Protein AF-A0A1L5KFB2-F1 (afdb_monomer_lite)

pLDDT: mean 92.88, std 6.08, range [49.66, 98.19]

Sequence (169 aa):
VREMKEYANIPIIAKPNDGMPEVVDGETVYRMTPEEFAEEAKLLLEAGAGIVGGCCGTTPQHIRAFKEASRAYTVPKVSKTYKRVLASERQTLEIALDAGFKVVGERINPTGKKKLQAALREGQMDMVMDMALAQEEKGASILDVNMGMNGIDEKEMMLKSIEIVTQDG

Structure (mmCIF, N/CA/C/O backbone):
data_AF-A0A1L5KFB2-F1
#
_entry.id   AF-A0A1L5KFB2-F1
#
loop_
_atom_site.group_PDB
_atom_site.id
_atom_site.type_symbol
_atom_site.label_atom_id
_atom_site.label_alt_id
_atom_site.label_comp_id
_atom_site.label_asym_id
_atom_site.label_entity_id
_atom_site.label_seq_id
_atom_site.pdbx_PDB_ins_code
_atom_site.Cartn_x
_atom_site.Cartn_y
_atom_site.Cartn_z
_atom_site.occupancy
_atom_site.B_iso_or_equiv
_atom_site.auth_seq_id
_atom_site.auth_comp_id
_atom_site.auth_asym_id
_atom_site.auth_atom_id
_atom_site.pdbx_PDB_model_num
ATOM 1 N N . VAL A 1 1 ? 1.728 -0.499 -12.720 1.00 95.94 1 VAL A N 1
ATOM 2 C CA . VAL A 1 1 ? 2.064 0.909 -13.069 1.00 95.94 1 VAL A CA 1
ATOM 3 C C . VAL A 1 1 ? 0.824 1.756 -13.327 1.00 95.94 1 VAL A C 1
ATOM 5 O O . VAL A 1 1 ? 0.685 2.740 -12.619 1.00 95.94 1 VAL A O 1
ATOM 8 N N . ARG A 1 2 ? -0.071 1.399 -14.268 1.00 96.12 2 ARG A N 1
ATOM 9 C CA . ARG A 1 2 ? -1.273 2.209 -14.579 1.00 96.12 2 ARG A CA 1
ATOM 10 C C . ARG A 1 2 ? -2.101 2.552 -13.337 1.00 96.12 2 ARG A C 1
ATOM 12 O O . ARG A 1 2 ? -2.319 3.719 -13.069 1.00 96.12 2 ARG A O 1
ATOM 19 N N . GLU A 1 3 ? -2.443 1.550 -12.533 1.00 94.56 3 GLU A N 1
ATOM 20 C CA . GLU A 1 3 ? -3.188 1.753 -11.284 1.00 94.56 3 GLU A CA 1
ATOM 21 C C . GLU A 1 3 ? -2.414 2.618 -10.277 1.00 94.56 3 GLU A C 1
ATOM 23 O O . GLU A 1 3 ? -2.910 3.645 -9.830 1.00 94.56 3 GLU A O 1
ATOM 28 N N . MET A 1 4 ? -1.142 2.294 -10.005 1.00 95.44 4 MET A N 1
ATOM 29 C CA . MET A 1 4 ? -0.273 3.120 -9.150 1.00 95.44 4 MET A CA 1
ATOM 30 C C . MET A 1 4 ? -0.226 4.585 -9.609 1.00 95.44 4 MET A C 1
ATOM 32 O O . MET A 1 4 ? -0.140 5.487 -8.779 1.00 95.44 4 MET A O 1
ATOM 36 N N . LYS A 1 5 ? -0.291 4.844 -10.923 1.00 95.25 5 LYS A N 1
ATOM 37 C CA . LYS A 1 5 ? -0.232 6.194 -11.492 1.00 95.25 5 LYS A CA 1
ATOM 38 C C . LYS A 1 5 ? -1.430 7.055 -11.106 1.00 95.25 5 LYS A C 1
ATOM 40 O O . LYS A 1 5 ? -1.271 8.271 -11.011 1.00 95.25 5 LYS A O 1
ATOM 45 N N . GLU A 1 6 ? -2.581 6.446 -10.846 1.00 92.94 6 GLU A N 1
ATOM 46 C CA . GLU A 1 6 ? -3.790 7.148 -10.409 1.00 92.94 6 GLU A CA 1
ATOM 47 C C . GLU A 1 6 ? -3.666 7.715 -8.989 1.00 92.94 6 GLU A C 1
ATOM 49 O O . GLU A 1 6 ? -4.309 8.716 -8.672 1.00 92.94 6 GLU A O 1
ATOM 54 N N . TYR A 1 7 ? -2.819 7.106 -8.152 1.00 94.19 7 TYR A N 1
ATOM 55 C CA . TYR A 1 7 ? -2.631 7.481 -6.747 1.00 94.19 7 TYR A CA 1
ATOM 56 C C . TYR A 1 7 ? -1.290 8.178 -6.480 1.00 94.19 7 TYR A C 1
ATOM 58 O O . TYR A 1 7 ? -1.163 8.931 -5.518 1.00 94.19 7 TYR A O 1
ATOM 66 N N . ALA A 1 8 ? -0.269 7.940 -7.307 1.00 95.44 8 ALA A N 1
ATOM 67 C CA . ALA A 1 8 ? 1.081 8.415 -7.039 1.00 95.44 8 ALA A CA 1
ATOM 68 C C . ALA A 1 8 ? 1.239 9.932 -7.250 1.00 95.44 8 ALA A C 1
ATOM 70 O O . ALA A 1 8 ? 1.186 10.452 -8.370 1.00 95.44 8 ALA A O 1
ATOM 71 N N . ASN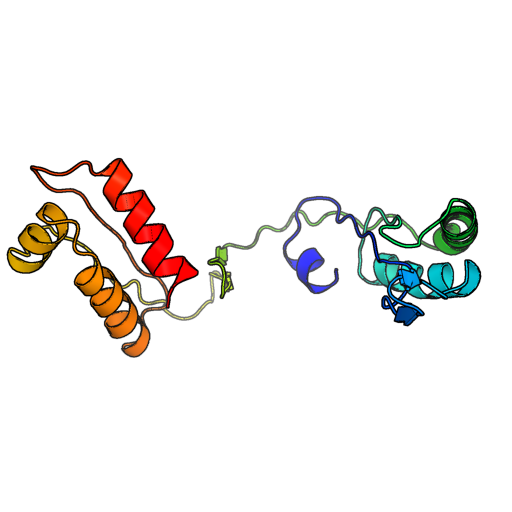 A 1 9 ? 1.580 10.628 -6.163 1.00 96.38 9 ASN A N 1
ATOM 72 C CA . ASN A 1 9 ? 2.054 12.017 -6.170 1.00 96.38 9 ASN A CA 1
ATOM 73 C C . ASN A 1 9 ? 3.589 12.128 -6.216 1.00 96.38 9 ASN A C 1
ATOM 75 O O . ASN A 1 9 ? 4.152 13.187 -5.943 1.00 96.38 9 ASN A O 1
ATOM 79 N N . ILE A 1 10 ? 4.264 11.037 -6.586 1.00 96.44 10 ILE A N 1
ATOM 80 C CA . ILE A 1 10 ? 5.713 10.936 -6.802 1.00 96.44 10 ILE A CA 1
ATOM 81 C C . ILE A 1 10 ? 6.001 10.188 -8.118 1.00 96.44 10 ILE A C 1
ATOM 83 O O . ILE A 1 10 ? 5.096 9.549 -8.668 1.00 96.44 10 ILE A O 1
ATOM 87 N N . PRO A 1 11 ? 7.228 10.259 -8.671 1.00 97.06 11 PRO A N 1
ATOM 88 C CA . PRO A 1 11 ? 7.605 9.437 -9.818 1.00 97.06 11 PRO A CA 1
ATOM 89 C C . PRO A 1 11 ? 7.471 7.940 -9.514 1.00 97.06 11 PRO A C 1
ATOM 91 O O . PRO A 1 11 ? 7.855 7.484 -8.440 1.00 97.06 11 PRO A O 1
ATOM 94 N N . ILE A 1 12 ? 6.968 7.172 -10.482 1.00 98.19 12 ILE A N 1
ATOM 95 C CA . ILE A 1 12 ? 6.913 5.708 -10.391 1.00 98.19 12 ILE A CA 1
ATOM 96 C C . ILE A 1 12 ? 8.184 5.126 -10.996 1.00 98.19 12 ILE A C 1
ATOM 98 O O . ILE A 1 12 ? 8.553 5.472 -12.122 1.00 98.19 12 ILE A O 1
ATOM 102 N N . ILE A 1 13 ? 8.810 4.220 -10.251 1.00 97.88 13 ILE A N 1
ATOM 103 C CA . ILE A 1 13 ? 9.954 3.429 -10.695 1.00 97.88 13 ILE A CA 1
ATOM 104 C C . ILE A 1 13 ? 9.474 2.002 -10.945 1.00 97.88 13 ILE A C 1
ATOM 106 O O . ILE A 1 13 ? 8.818 1.419 -10.084 1.00 97.88 13 ILE A O 1
ATOM 110 N N . ALA A 1 14 ? 9.804 1.436 -12.103 1.00 97.31 14 ALA A N 1
ATOM 111 C CA . ALA A 1 14 ? 9.511 0.044 -12.425 1.00 97.31 14 ALA A CA 1
ATOM 112 C C . ALA A 1 14 ? 10.794 -0.706 -12.806 1.00 97.31 14 ALA A C 1
ATOM 114 O O . ALA A 1 14 ? 11.633 -0.196 -13.548 1.00 97.31 14 ALA A O 1
ATOM 115 N N . LYS A 1 15 ? 10.956 -1.921 -12.278 1.00 96.00 15 LYS A N 1
ATOM 116 C CA . LYS A 1 15 ? 12.106 -2.791 -12.550 1.00 96.00 15 LYS A CA 1
ATOM 117 C C . LYS A 1 15 ? 11.615 -4.217 -12.827 1.00 96.00 15 LYS A C 1
ATOM 119 O O . LYS A 1 15 ? 11.596 -5.018 -11.894 1.00 96.00 15 LYS A O 1
ATOM 124 N N . PRO A 1 16 ? 11.156 -4.526 -14.051 1.00 93.31 16 PRO A N 1
ATOM 125 C CA . PRO A 1 16 ? 10.784 -5.890 -14.407 1.00 93.31 16 PRO A CA 1
ATOM 126 C C . PRO A 1 16 ? 11.995 -6.832 -14.324 1.00 93.31 16 PRO A C 1
ATOM 128 O O . PRO A 1 16 ? 13.149 -6.406 -14.450 1.00 93.31 16 PRO A O 1
ATOM 131 N N . ASN A 1 17 ? 11.713 -8.113 -14.091 1.00 90.12 17 ASN A N 1
ATOM 132 C CA . ASN A 1 17 ? 12.675 -9.184 -14.337 1.00 90.12 17 ASN A CA 1
ATOM 133 C C . ASN A 1 17 ? 12.821 -9.409 -15.849 1.00 90.12 17 ASN A C 1
ATOM 135 O O . ASN A 1 17 ? 11.974 -8.974 -16.629 1.00 90.12 17 ASN A O 1
ATOM 139 N N . ASP A 1 18 ? 13.876 -10.112 -16.237 1.00 84.00 18 ASP A N 1
ATOM 140 C CA . ASP A 1 18 ? 14.159 -10.520 -17.615 1.00 84.00 18 ASP A CA 1
ATOM 141 C C . ASP A 1 18 ? 13.314 -11.738 -18.039 1.00 84.00 18 ASP A C 1
ATOM 143 O O . ASP A 1 18 ? 13.811 -12.837 -18.293 1.00 84.00 18 ASP A O 1
ATOM 147 N N . GLY A 1 19 ? 11.992 -11.563 -18.002 1.00 83.06 19 GLY A N 1
ATOM 148 C CA . GLY A 1 19 ? 11.011 -12.628 -18.197 1.00 83.06 19 GLY A CA 1
ATOM 149 C C . GLY A 1 19 ? 10.717 -13.453 -16.939 1.00 83.06 19 GLY A C 1
ATOM 150 O O . GLY A 1 19 ? 11.147 -13.143 -15.820 1.00 83.06 19 GLY A O 1
ATOM 151 N N . MET A 1 20 ? 9.920 -14.508 -17.124 1.00 82.62 20 MET A N 1
ATOM 152 C CA . MET A 1 20 ? 9.600 -15.453 -16.054 1.00 82.62 20 MET A CA 1
ATOM 153 C C . MET A 1 20 ? 10.798 -16.375 -15.791 1.00 82.62 20 MET A C 1
ATOM 155 O O . MET A 1 20 ? 11.389 -16.875 -16.747 1.00 82.62 20 MET A O 1
ATOM 159 N N . PRO A 1 21 ? 11.160 -16.622 -14.520 1.00 84.00 21 PRO A N 1
ATOM 160 C CA . PRO A 1 21 ? 12.240 -17.542 -14.193 1.00 84.00 21 PRO A CA 1
ATOM 161 C C . PRO A 1 21 ? 11.882 -18.972 -14.611 1.00 84.00 21 PRO A C 1
ATOM 163 O O . PRO A 1 21 ? 10.826 -19.486 -14.240 1.00 84.00 21 PRO A O 1
ATOM 166 N N . GLU A 1 22 ? 12.786 -19.631 -15.329 1.00 87.44 22 GLU A N 1
ATOM 167 C CA . GLU A 1 22 ? 12.718 -21.064 -15.619 1.00 87.44 22 GLU A CA 1
ATOM 168 C C . GLU A 1 22 ? 13.704 -21.815 -14.722 1.00 87.44 22 GLU A C 1
ATOM 170 O O . GLU A 1 22 ? 14.820 -21.351 -14.510 1.00 87.44 22 GLU A O 1
ATOM 175 N N . VAL A 1 23 ? 13.325 -22.987 -14.205 1.00 87.62 23 VAL A N 1
ATOM 176 C CA . VAL A 1 23 ? 14.269 -23.858 -13.488 1.00 87.62 23 VAL A CA 1
ATOM 177 C C . VAL A 1 23 ? 14.827 -24.885 -14.464 1.00 87.62 23 VAL A C 1
ATOM 179 O O . VAL A 1 23 ? 14.085 -25.721 -14.976 1.00 87.62 23 VAL A O 1
ATOM 182 N N . VAL A 1 24 ? 16.133 -24.834 -14.703 1.00 87.38 24 VAL A N 1
ATOM 183 C CA . VAL A 1 24 ? 16.864 -25.772 -15.563 1.00 87.38 24 VAL A CA 1
ATOM 184 C C . VAL A 1 24 ? 17.984 -26.369 -14.725 1.00 87.38 24 VAL A C 1
ATOM 186 O O . VAL A 1 24 ? 18.793 -25.634 -14.173 1.00 87.38 24 VAL A O 1
ATOM 189 N N . ASP A 1 25 ? 17.985 -27.693 -14.561 1.00 87.44 25 ASP A N 1
ATOM 190 C CA . ASP A 1 25 ? 18.986 -28.424 -13.767 1.00 87.44 25 ASP A CA 1
ATOM 191 C C . ASP A 1 25 ? 19.164 -27.911 -12.320 1.00 87.44 25 ASP A C 1
ATOM 193 O O . ASP A 1 25 ? 20.236 -27.998 -11.729 1.00 87.44 25 ASP A O 1
ATOM 197 N N . GLY A 1 26 ? 18.085 -27.393 -11.723 1.00 87.12 26 GLY A N 1
ATOM 198 C CA . GLY A 1 26 ? 18.085 -26.842 -10.363 1.00 87.12 26 GLY A CA 1
ATOM 199 C C . GLY A 1 26 ? 18.526 -25.378 -10.264 1.00 87.12 26 GLY A C 1
ATOM 200 O O . GLY A 1 26 ? 18.473 -24.810 -9.175 1.00 87.12 26 GLY A O 1
ATOM 201 N N . GLU A 1 27 ? 18.895 -24.744 -11.379 1.00 83.81 27 GLU A N 1
ATOM 202 C CA . GLU A 1 27 ? 19.260 -23.329 -11.447 1.00 83.81 27 GLU A CA 1
ATOM 203 C C . GLU A 1 27 ? 18.136 -22.483 -12.054 1.00 83.81 27 GLU A C 1
ATOM 205 O O . GLU A 1 27 ? 17.406 -22.924 -12.940 1.00 83.81 27 GLU A O 1
ATOM 210 N N . THR A 1 28 ? 17.993 -21.243 -11.576 1.00 83.69 28 THR A N 1
ATOM 211 C CA . THR A 1 28 ? 17.049 -20.276 -12.153 1.00 83.69 28 THR A CA 1
ATOM 212 C C . THR A 1 28 ? 17.680 -19.584 -13.358 1.00 83.69 28 THR A C 1
ATOM 214 O O . THR A 1 28 ? 18.661 -18.855 -13.214 1.00 83.69 28 THR A O 1
ATOM 217 N N . VAL A 1 29 ? 17.091 -19.779 -14.535 1.00 83.25 29 VAL A N 1
ATOM 218 C CA . VAL A 1 29 ? 17.538 -19.238 -15.819 1.00 83.25 29 VAL A CA 1
ATOM 219 C C . VAL A 1 29 ? 16.515 -18.231 -16.344 1.00 83.25 29 VAL A C 1
ATOM 221 O O . VAL A 1 29 ? 15.309 -18.471 -16.312 1.00 83.25 29 VAL A O 1
ATOM 224 N N . TYR A 1 30 ? 17.019 -17.112 -16.861 1.00 81.50 30 TYR A N 1
ATOM 225 C CA . TYR A 1 30 ? 16.260 -16.101 -17.597 1.00 81.50 30 TYR A CA 1
ATOM 226 C C . TYR A 1 30 ? 16.705 -16.143 -19.061 1.00 81.50 30 TYR A C 1
ATOM 228 O O . TYR A 1 30 ? 17.900 -16.266 -19.334 1.00 81.50 30 TYR A O 1
ATOM 236 N N . ARG A 1 31 ? 15.751 -16.127 -19.995 1.00 85.06 31 ARG A N 1
ATOM 237 C CA . ARG A 1 31 ? 16.010 -16.370 -21.430 1.00 85.06 31 ARG A CA 1
ATOM 238 C C . ARG A 1 31 ? 15.585 -15.231 -22.346 1.00 85.06 31 ARG A C 1
ATOM 240 O O . ARG A 1 31 ? 15.790 -15.337 -23.552 1.00 85.06 31 ARG A O 1
ATOM 247 N N . MET A 1 32 ? 14.977 -14.190 -21.790 1.00 90.69 32 MET A N 1
ATOM 248 C CA . MET A 1 32 ? 14.557 -13.035 -22.565 1.00 90.69 32 MET A CA 1
ATOM 249 C C . MET A 1 32 ? 15.796 -12.328 -23.128 1.00 90.69 32 MET A C 1
ATOM 251 O O . MET A 1 32 ? 16.853 -12.266 -22.504 1.00 90.69 32 MET A O 1
ATOM 255 N N . THR A 1 33 ? 15.701 -11.896 -24.379 1.00 93.94 33 THR A N 1
ATOM 256 C CA . THR A 1 33 ? 16.787 -11.184 -25.057 1.00 93.94 33 THR A CA 1
ATOM 257 C C . THR A 1 33 ? 16.750 -9.685 -24.730 1.00 93.94 33 THR A C 1
ATOM 259 O O . THR A 1 33 ? 15.692 -9.148 -24.386 1.00 93.94 33 THR A O 1
ATOM 262 N N . PRO A 1 34 ? 17.869 -8.948 -24.896 1.00 96.12 34 PRO A N 1
ATOM 263 C CA . PRO A 1 34 ? 17.889 -7.489 -24.765 1.00 96.12 34 PRO A CA 1
ATOM 264 C C . PRO A 1 34 ? 16.812 -6.762 -25.572 1.00 96.12 34 PRO A C 1
ATOM 266 O O . PRO A 1 34 ? 16.242 -5.782 -25.089 1.00 96.12 34 PRO A O 1
ATOM 269 N N . GLU A 1 35 ? 16.534 -7.233 -26.784 1.00 95.81 35 GLU A N 1
ATOM 270 C CA . GLU A 1 35 ? 15.543 -6.666 -27.691 1.00 95.81 35 GLU A CA 1
ATOM 271 C C . GLU A 1 35 ? 14.113 -6.916 -27.195 1.00 95.81 35 GLU A C 1
ATOM 273 O O . GLU A 1 35 ? 13.319 -5.977 -27.135 1.00 95.81 35 GLU A O 1
ATOM 278 N N . GLU A 1 36 ? 13.798 -8.146 -26.775 1.00 95.12 36 GLU A N 1
ATOM 279 C CA . GLU A 1 36 ? 12.493 -8.494 -26.194 1.00 95.12 36 GLU A CA 1
ATOM 280 C C . GLU A 1 36 ? 12.235 -7.712 -24.901 1.00 95.12 36 GLU A C 1
ATOM 282 O O . GLU A 1 36 ? 11.180 -7.094 -24.748 1.00 95.12 36 GLU A O 1
ATOM 287 N N . PHE A 1 37 ? 13.231 -7.638 -24.012 1.00 96.31 37 PHE A N 1
ATOM 288 C CA . PHE A 1 37 ? 13.135 -6.849 -22.787 1.00 96.31 37 PHE A CA 1
ATOM 289 C C . PHE A 1 37 ? 12.847 -5.376 -23.078 1.00 96.31 37 PHE A C 1
ATOM 291 O O . PHE A 1 37 ? 12.014 -4.763 -22.413 1.00 96.31 37 PHE A O 1
ATOM 298 N N . ALA A 1 38 ? 13.526 -4.779 -24.062 1.00 95.75 38 ALA A N 1
ATOM 299 C CA . ALA A 1 38 ? 13.312 -3.381 -24.427 1.00 95.75 38 ALA A CA 1
ATOM 300 C C . ALA A 1 38 ? 11.885 -3.130 -24.946 1.00 95.75 38 ALA A C 1
ATOM 302 O O . ALA A 1 38 ? 11.266 -2.122 -24.583 1.00 95.75 38 ALA A O 1
ATOM 303 N N . GLU A 1 39 ? 11.364 -4.053 -25.757 1.00 95.00 39 GLU A N 1
ATOM 304 C CA . GLU A 1 39 ? 10.011 -4.001 -26.312 1.00 95.00 39 GLU A CA 1
ATOM 305 C C . GLU A 1 39 ? 8.923 -4.167 -25.246 1.00 95.00 39 GLU A C 1
ATOM 307 O O . GLU A 1 39 ? 7.882 -3.520 -25.338 1.00 95.00 39 GLU A O 1
ATOM 312 N N . GLU A 1 40 ? 9.154 -4.961 -24.202 1.00 94.62 40 GLU A N 1
ATOM 313 C CA . GLU A 1 40 ? 8.215 -5.067 -23.082 1.00 94.62 40 GLU A CA 1
ATOM 314 C C . GLU A 1 40 ? 8.355 -3.902 -22.094 1.00 94.62 40 GLU A C 1
ATOM 316 O O . GLU A 1 40 ? 7.364 -3.326 -21.635 1.00 94.62 40 GLU A O 1
ATOM 321 N N . ALA A 1 41 ? 9.585 -3.485 -21.787 1.00 95.06 41 ALA A N 1
ATOM 322 C CA . ALA A 1 41 ? 9.859 -2.429 -20.819 1.00 95.06 41 ALA A CA 1
ATOM 323 C C . ALA A 1 41 ? 9.281 -1.067 -21.243 1.00 95.06 41 ALA A C 1
ATOM 325 O O . ALA A 1 41 ? 8.914 -0.263 -20.379 1.00 95.06 41 ALA A O 1
ATOM 326 N N . LYS A 1 42 ? 9.121 -0.793 -22.548 1.00 95.25 42 LYS A N 1
ATOM 327 C CA . LYS A 1 42 ? 8.452 0.437 -23.018 1.00 95.25 42 LYS A CA 1
ATOM 328 C C . LYS A 1 42 ? 6.974 0.502 -22.620 1.00 95.25 42 LYS A C 1
ATOM 330 O O . LYS A 1 42 ? 6.468 1.595 -22.372 1.00 95.25 42 LYS A O 1
ATOM 335 N N . LEU A 1 43 ? 6.305 -0.641 -22.438 1.00 95.69 43 LEU A N 1
ATOM 336 C CA . LEU A 1 43 ? 4.918 -0.684 -21.958 1.00 95.69 43 LEU A CA 1
ATOM 337 C C . LEU A 1 43 ? 4.796 -0.087 -20.547 1.00 95.69 43 LEU A C 1
ATOM 339 O O . LEU A 1 43 ? 3.752 0.453 -20.178 1.00 95.69 43 LEU A O 1
ATOM 343 N N . LEU A 1 44 ? 5.873 -0.129 -19.753 1.00 97.12 44 LEU A N 1
ATOM 344 C CA . LEU A 1 44 ? 5.926 0.511 -18.438 1.00 97.12 44 LEU A CA 1
ATOM 345 C C . LEU A 1 44 ? 6.009 2.038 -18.554 1.00 97.12 44 LEU A C 1
ATOM 347 O O . LEU A 1 44 ? 5.391 2.735 -17.747 1.00 97.12 44 LEU A O 1
ATOM 351 N N . LEU A 1 45 ? 6.715 2.559 -19.565 1.00 96.69 45 LEU A N 1
ATOM 352 C CA . LEU A 1 45 ? 6.738 3.993 -19.878 1.00 96.69 45 LEU A CA 1
ATOM 353 C C . LEU A 1 45 ? 5.356 4.467 -20.336 1.00 96.69 45 LEU A C 1
ATOM 355 O O . LEU A 1 45 ? 4.841 5.450 -19.805 1.00 96.69 45 LEU A O 1
ATOM 359 N N . GLU A 1 46 ? 4.714 3.723 -21.240 1.00 95.88 46 GLU A N 1
ATOM 360 C CA . GLU A 1 46 ? 3.338 3.984 -21.696 1.00 95.88 46 GLU A CA 1
ATOM 361 C C . GLU A 1 46 ? 2.333 3.951 -20.545 1.00 95.88 46 GLU A C 1
ATOM 363 O O . GLU A 1 46 ? 1.403 4.753 -20.486 1.00 95.88 46 GLU A O 1
ATOM 368 N N . ALA A 1 47 ? 2.539 3.046 -19.588 1.00 96.75 47 ALA A N 1
ATOM 369 C CA . ALA A 1 47 ? 1.727 2.956 -18.385 1.00 96.75 47 ALA A CA 1
ATOM 370 C C . ALA A 1 47 ? 1.952 4.113 -17.393 1.00 96.75 47 ALA A C 1
ATOM 372 O O . ALA A 1 47 ? 1.174 4.244 -16.446 1.00 96.75 47 ALA A O 1
ATOM 373 N N . GLY A 1 48 ? 2.987 4.939 -17.581 1.00 96.81 48 GLY A N 1
ATOM 374 C CA . GLY A 1 48 ? 3.255 6.126 -16.770 1.00 96.81 48 GLY A CA 1
ATOM 375 C C . GLY A 1 48 ? 4.404 5.996 -15.766 1.00 96.81 48 GLY A C 1
ATOM 376 O O . GLY A 1 48 ? 4.489 6.825 -14.851 1.00 96.81 48 GLY A O 1
ATOM 377 N N . ALA A 1 49 ? 5.286 5.000 -15.911 1.00 97.81 49 ALA A N 1
ATOM 378 C CA . ALA A 1 49 ? 6.532 4.947 -15.151 1.00 97.81 49 ALA A CA 1
ATOM 379 C C . ALA A 1 49 ? 7.447 6.111 -15.559 1.00 97.81 49 ALA A C 1
ATOM 381 O O . ALA A 1 49 ? 7.641 6.389 -16.740 1.00 97.81 49 ALA A O 1
ATOM 382 N N . GLY A 1 50 ? 8.006 6.804 -14.568 1.00 96.69 50 GLY A N 1
ATOM 383 C CA . GLY A 1 50 ? 8.969 7.884 -14.790 1.00 96.69 50 GLY A CA 1
ATOM 384 C C . GLY A 1 50 ? 10.403 7.388 -14.922 1.00 96.69 50 GLY A C 1
ATOM 385 O O . GLY A 1 50 ? 11.229 8.047 -15.546 1.00 96.69 50 GLY A O 1
ATOM 386 N N . ILE A 1 51 ? 10.693 6.233 -14.322 1.00 96.88 51 ILE A N 1
ATOM 387 C CA . ILE A 1 51 ? 12.003 5.593 -14.334 1.00 96.88 51 ILE A CA 1
ATOM 388 C C . ILE A 1 51 ? 11.779 4.100 -14.556 1.00 96.88 51 ILE A C 1
ATOM 390 O O . ILE A 1 51 ? 10.976 3.479 -13.858 1.00 96.88 51 ILE A O 1
ATOM 394 N N . VAL A 1 52 ? 12.503 3.523 -15.509 1.00 97.69 52 VAL A N 1
ATOM 395 C CA . VAL A 1 52 ? 12.471 2.086 -15.782 1.00 97.69 52 VAL A CA 1
ATOM 396 C C . VAL A 1 52 ? 13.900 1.558 -15.795 1.00 97.69 52 VAL A C 1
ATOM 398 O O . VAL A 1 52 ? 14.794 2.170 -16.377 1.00 97.69 52 VAL A O 1
ATOM 401 N N . GLY A 1 53 ? 14.114 0.447 -15.102 1.00 95.62 53 GLY A N 1
ATOM 402 C CA . GLY A 1 53 ? 15.378 -0.283 -15.074 1.00 95.62 53 GLY A CA 1
ATOM 403 C C . GLY A 1 53 ? 15.125 -1.783 -15.141 1.00 95.62 53 GLY A C 1
ATOM 404 O O . GLY A 1 53 ? 14.063 -2.206 -15.575 1.00 95.62 53 GLY A O 1
ATOM 405 N N . GLY A 1 54 ? 16.077 -2.582 -14.671 1.00 95.25 54 GLY A N 1
ATOM 406 C CA . GLY A 1 54 ? 15.968 -4.040 -14.654 1.00 95.25 54 GLY A CA 1
ATOM 407 C C . GLY A 1 54 ? 16.220 -4.639 -13.272 1.00 95.25 54 GLY A C 1
ATOM 408 O O . GLY A 1 54 ? 16.932 -4.044 -12.454 1.00 95.25 54 GLY A O 1
ATOM 409 N N . CYS A 1 55 ? 15.589 -5.777 -12.989 1.00 94.19 55 CYS A N 1
ATOM 410 C CA . CYS A 1 55 ? 15.774 -6.561 -11.768 1.00 94.19 55 CYS A CA 1
ATOM 411 C C . CYS A 1 55 ? 16.543 -7.865 -12.074 1.00 94.19 55 CYS A C 1
ATOM 413 O O . CYS A 1 55 ? 17.617 -7.802 -12.674 1.00 94.19 55 CYS A O 1
ATOM 415 N N . CYS A 1 56 ? 16.043 -9.032 -11.663 1.00 91.88 56 CYS A N 1
ATOM 416 C CA . CYS A 1 56 ? 16.709 -10.319 -11.868 1.00 91.88 56 CYS A CA 1
ATOM 417 C C . CYS A 1 56 ? 16.811 -10.673 -13.362 1.00 91.88 56 CYS A C 1
ATOM 419 O O . CYS A 1 56 ? 15.907 -10.361 -14.136 1.00 91.88 56 CYS A O 1
ATOM 421 N N . GLY A 1 57 ? 17.928 -11.288 -13.761 1.00 89.19 57 GLY A N 1
ATOM 422 C CA . GLY A 1 57 ? 18.233 -11.665 -15.151 1.00 89.19 57 GLY A CA 1
ATOM 423 C C . GLY A 1 57 ? 18.725 -10.515 -16.039 1.00 89.19 57 GLY A C 1
ATOM 424 O O . GLY A 1 57 ? 19.538 -10.730 -16.931 1.00 89.19 57 GLY A O 1
ATOM 425 N N . THR A 1 58 ? 18.346 -9.270 -15.737 1.00 94.31 58 THR A N 1
ATOM 426 C CA . THR A 1 58 ? 18.720 -8.126 -16.578 1.00 94.31 58 THR A CA 1
ATOM 427 C C . THR A 1 58 ? 20.220 -7.821 -16.539 1.00 94.31 58 THR A C 1
ATOM 429 O O . THR A 1 58 ? 20.890 -7.918 -15.509 1.00 94.31 58 THR A O 1
ATOM 432 N N . THR A 1 59 ? 20.758 -7.397 -17.683 1.00 95.56 59 THR A N 1
ATOM 433 C CA . THR A 1 59 ? 22.195 -7.134 -17.877 1.00 95.56 59 THR A CA 1
ATOM 434 C C . THR A 1 59 ? 22.430 -5.741 -18.473 1.00 95.56 59 THR A C 1
ATOM 436 O O . THR A 1 59 ? 21.493 -5.099 -18.961 1.00 95.56 59 THR A O 1
ATOM 439 N N . PRO A 1 60 ? 23.680 -5.239 -18.517 1.00 97.50 60 PRO A N 1
ATOM 440 C CA . PRO A 1 60 ? 23.990 -3.988 -19.210 1.00 97.50 60 PRO A CA 1
ATOM 441 C C . PRO A 1 60 ? 23.607 -3.971 -20.700 1.00 97.50 60 PRO A C 1
ATOM 443 O O . PRO A 1 60 ? 23.492 -2.893 -21.283 1.00 97.50 60 PRO A O 1
ATOM 446 N N . GLN A 1 61 ? 23.457 -5.130 -21.348 1.00 97.38 61 GLN A N 1
ATOM 447 C CA . GLN A 1 61 ? 22.965 -5.252 -22.721 1.00 97.38 61 GLN A CA 1
ATOM 448 C C . GLN A 1 61 ? 21.467 -4.925 -22.785 1.00 97.38 61 GLN A C 1
ATOM 450 O O . GLN A 1 61 ? 21.087 -4.059 -23.5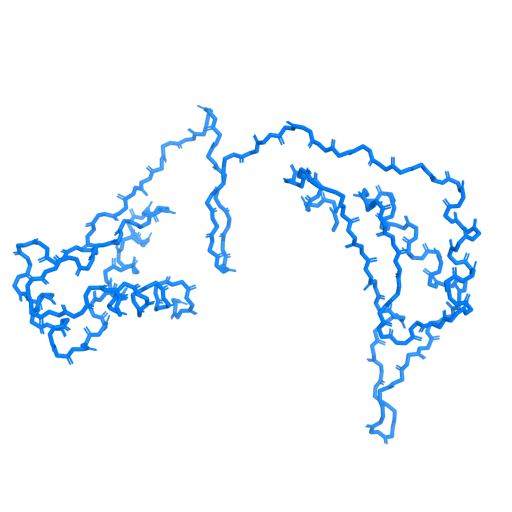68 1.00 97.38 61 GLN A O 1
ATOM 455 N N . HIS A 1 62 ? 20.658 -5.500 -21.887 1.00 97.06 62 HIS A N 1
ATOM 456 C CA . HIS A 1 62 ? 19.228 -5.188 -21.746 1.00 97.06 62 HIS A CA 1
ATOM 457 C C . HIS A 1 62 ? 18.995 -3.691 -21.505 1.00 97.06 62 HIS A C 1
ATOM 459 O O . HIS A 1 62 ? 18.214 -3.047 -22.204 1.00 97.06 62 HIS A O 1
ATOM 465 N N . ILE A 1 63 ? 19.747 -3.090 -20.574 1.00 97.38 63 ILE A N 1
ATOM 466 C CA . ILE A 1 63 ? 19.629 -1.653 -20.278 1.00 97.38 63 ILE A CA 1
ATOM 467 C C . ILE A 1 63 ? 20.044 -0.784 -21.475 1.00 97.38 63 ILE A C 1
ATOM 469 O O . ILE A 1 63 ? 19.457 0.275 -21.694 1.00 97.38 63 ILE A O 1
ATOM 473 N N . ARG A 1 64 ? 21.033 -1.210 -22.274 1.00 97.88 64 ARG A N 1
ATOM 474 C CA . ARG A 1 64 ? 21.428 -0.495 -23.499 1.00 97.88 64 ARG A CA 1
ATOM 475 C C . ARG A 1 64 ? 20.342 -0.546 -24.569 1.00 97.88 64 ARG A C 1
ATOM 477 O O . ARG A 1 64 ? 20.021 0.506 -25.115 1.00 97.88 64 ARG A O 1
ATOM 484 N N . ALA A 1 65 ? 19.766 -1.719 -24.826 1.00 97.12 65 ALA A N 1
ATOM 485 C CA . ALA A 1 65 ? 18.657 -1.870 -25.765 1.00 97.12 65 ALA A CA 1
ATOM 486 C C . ALA A 1 65 ? 17.451 -1.017 -25.332 1.00 97.12 65 ALA A C 1
ATOM 488 O O . ALA A 1 65 ? 16.949 -0.200 -26.106 1.00 97.12 65 ALA A O 1
ATOM 489 N N . PHE A 1 66 ? 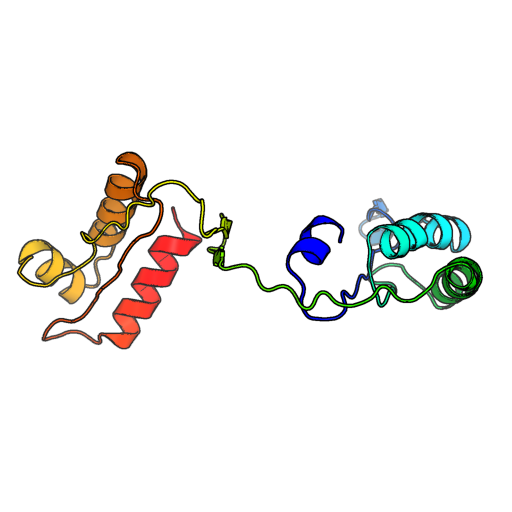17.070 -1.098 -24.051 1.00 97.38 66 PHE A N 1
ATOM 490 C CA . PHE A 1 66 ? 15.980 -0.293 -23.504 1.00 97.38 66 PHE A CA 1
ATOM 491 C C . PHE A 1 66 ? 16.257 1.214 -23.574 1.00 97.38 66 PHE A C 1
ATOM 493 O O . PHE A 1 66 ? 15.359 1.987 -23.904 1.00 97.38 66 PHE A O 1
ATOM 500 N N . LYS A 1 67 ? 17.495 1.659 -23.315 1.00 96.88 67 LYS A N 1
ATOM 501 C CA . LYS A 1 67 ? 17.860 3.078 -23.421 1.00 96.88 67 LYS A CA 1
ATOM 502 C C . LYS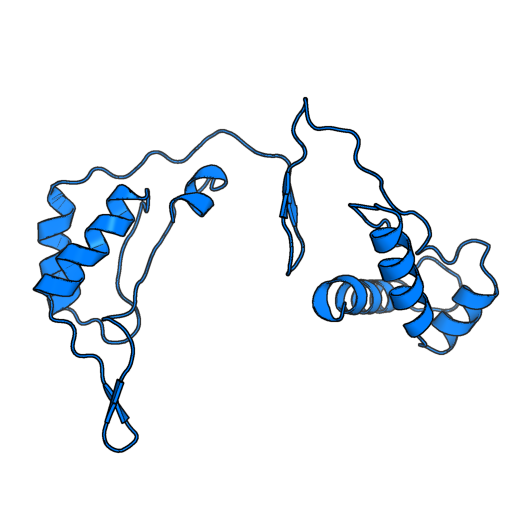 A 1 67 ? 17.540 3.630 -24.807 1.00 96.88 67 LYS A C 1
ATOM 504 O O . LYS A 1 67 ? 16.974 4.717 -24.885 1.00 96.88 67 LYS A O 1
ATOM 509 N N . GLU A 1 68 ? 17.877 2.908 -25.873 1.00 96.38 68 GLU A N 1
ATOM 510 C CA . GLU A 1 68 ? 17.582 3.353 -27.237 1.00 96.38 68 GLU A CA 1
ATOM 511 C C . GLU A 1 68 ? 16.072 3.378 -27.512 1.00 96.38 68 GLU A C 1
ATOM 513 O O . GLU A 1 68 ? 15.571 4.397 -27.989 1.00 96.38 68 GLU A O 1
ATOM 518 N N . ALA A 1 69 ? 15.331 2.339 -27.107 1.00 94.31 69 ALA A N 1
ATOM 519 C CA . ALA A 1 69 ? 13.871 2.292 -27.242 1.00 94.31 69 ALA A CA 1
ATOM 520 C C . ALA A 1 69 ? 13.157 3.416 -26.458 1.00 94.31 69 ALA A C 1
ATOM 522 O O . ALA A 1 69 ? 12.196 4.019 -26.938 1.00 94.31 69 ALA A O 1
ATOM 523 N N . SER A 1 70 ? 13.657 3.759 -25.268 1.00 96.38 70 SER A N 1
ATOM 524 C CA . SER A 1 70 ? 13.047 4.760 -24.383 1.00 96.38 70 SER A CA 1
ATOM 525 C C . SER A 1 70 ? 13.118 6.196 -24.913 1.00 96.38 70 SER A C 1
ATOM 527 O O . SER A 1 70 ? 12.345 7.043 -24.469 1.00 96.38 70 SER A O 1
ATOM 529 N N . ARG A 1 71 ? 13.999 6.492 -25.885 1.00 95.75 71 ARG A N 1
ATOM 530 C CA . ARG A 1 71 ? 14.184 7.851 -26.437 1.00 95.75 71 ARG A CA 1
ATOM 531 C C . ARG A 1 71 ? 12.930 8.416 -27.102 1.00 95.75 71 ARG A C 1
ATOM 533 O O . ARG A 1 71 ? 12.809 9.632 -27.215 1.00 95.75 71 ARG A O 1
ATOM 540 N N . ALA A 1 72 ? 12.015 7.551 -27.541 1.00 94.56 72 ALA A N 1
ATOM 541 C CA . ALA A 1 72 ? 10.738 7.954 -28.125 1.00 94.56 72 ALA A CA 1
ATOM 542 C C . ALA A 1 72 ? 9.723 8.469 -27.083 1.00 94.56 72 ALA A C 1
ATOM 544 O O . ALA A 1 72 ? 8.687 9.018 -27.456 1.00 94.56 72 ALA A O 1
ATOM 545 N N . TYR A 1 73 ? 10.007 8.312 -25.787 1.00 96.00 73 TYR A N 1
ATOM 546 C CA . TYR A 1 73 ? 9.079 8.609 -24.701 1.00 96.00 73 TYR A CA 1
ATOM 547 C C . TYR A 1 73 ? 9.528 9.828 -23.895 1.00 96.00 73 TYR A C 1
ATOM 549 O O . TYR A 1 73 ? 10.714 10.098 -23.710 1.00 96.00 73 TYR A O 1
ATOM 557 N N . THR A 1 74 ? 8.552 10.569 -23.372 1.00 95.69 74 THR A N 1
ATOM 558 C CA . THR A 1 74 ? 8.799 11.683 -22.449 1.00 95.69 74 THR A CA 1
ATOM 559 C C . THR A 1 74 ? 8.503 11.253 -21.020 1.00 95.69 74 THR A C 1
ATOM 561 O O . THR A 1 74 ? 7.642 10.407 -20.782 1.00 95.69 74 THR A O 1
ATOM 564 N N . VAL A 1 75 ? 9.208 11.844 -20.053 1.00 95.44 75 VAL A N 1
ATOM 565 C CA . VAL A 1 75 ? 8.973 11.537 -18.639 1.00 95.44 75 VAL A CA 1
ATOM 566 C C . VAL A 1 75 ? 7.562 12.006 -18.249 1.00 95.44 75 VAL A C 1
ATOM 568 O O . VAL A 1 75 ? 7.260 13.199 -18.373 1.00 95.44 75 VAL A O 1
ATOM 571 N N . PRO A 1 76 ? 6.684 11.111 -17.761 1.00 94.50 76 PRO A N 1
ATOM 572 C CA . PRO A 1 76 ? 5.321 11.460 -17.397 1.00 94.50 76 PRO A CA 1
ATOM 573 C C . PRO A 1 76 ? 5.290 12.444 -16.226 1.00 94.50 76 PRO A C 1
ATOM 575 O O . PRO A 1 76 ? 5.985 12.280 -15.221 1.00 94.50 76 PRO A O 1
ATOM 578 N N . LYS A 1 77 ? 4.407 13.446 -16.312 1.00 95.19 77 LYS A N 1
ATOM 579 C CA . LYS A 1 77 ? 4.169 14.392 -15.212 1.00 95.19 77 LYS A CA 1
ATOM 580 C C . LYS A 1 77 ? 3.653 13.657 -13.979 1.00 95.19 77 LYS A C 1
ATOM 582 O O . LYS A 1 77 ? 2.824 12.753 -14.081 1.00 95.19 77 LYS A O 1
ATOM 587 N N . VAL A 1 78 ? 4.118 14.058 -12.805 1.00 96.19 78 VAL A N 1
ATOM 588 C CA . VAL A 1 78 ? 3.611 13.555 -11.524 1.00 96.19 78 VAL A CA 1
ATOM 589 C C . VAL A 1 78 ? 2.280 14.235 -11.201 1.00 96.19 78 VAL A C 1
ATOM 591 O O . VAL A 1 78 ? 2.142 15.445 -11.398 1.00 96.19 78 VAL A O 1
ATOM 594 N N . SER A 1 79 ? 1.295 13.458 -10.740 1.00 95.00 79 SER A N 1
ATOM 595 C CA . SER A 1 79 ? -0.015 13.995 -10.371 1.00 95.00 79 SER A CA 1
ATOM 596 C C . SER A 1 79 ? 0.112 14.913 -9.157 1.00 95.00 79 SER A C 1
ATOM 598 O O . SER A 1 79 ? 0.795 14.582 -8.189 1.00 95.00 79 SER A O 1
ATOM 600 N N . LYS A 1 80 ? -0.582 16.052 -9.187 1.00 95.56 80 LYS A N 1
ATOM 601 C CA . LYS A 1 80 ? -0.750 16.942 -8.024 1.00 95.56 80 LYS A CA 1
ATOM 602 C C . LYS A 1 80 ? -2.106 16.754 -7.335 1.00 95.56 80 LYS A C 1
ATOM 604 O O . LYS A 1 80 ? -2.427 17.493 -6.410 1.00 95.56 80 LYS A O 1
ATOM 609 N N . THR A 1 81 ? -2.906 15.803 -7.809 1.00 92.25 81 THR A N 1
ATOM 610 C CA . THR A 1 81 ? -4.218 15.484 -7.249 1.00 92.25 81 THR A CA 1
ATOM 611 C C . THR A 1 81 ? -4.053 14.428 -6.172 1.00 92.25 81 THR A C 1
ATOM 613 O O . THR A 1 81 ? -3.454 13.386 -6.429 1.00 92.25 81 THR A O 1
ATOM 616 N N . TYR A 1 82 ? -4.600 14.688 -4.989 1.00 91.75 82 TYR A N 1
ATOM 617 C CA . TYR A 1 82 ? -4.556 13.769 -3.857 1.00 91.75 82 TYR A CA 1
ATOM 618 C C . TYR A 1 82 ? -5.906 13.078 -3.700 1.00 91.75 82 TYR A C 1
ATOM 620 O O . TYR A 1 82 ? -6.952 13.733 -3.707 1.00 91.75 82 TYR A O 1
ATOM 628 N N . LYS A 1 83 ? -5.873 11.758 -3.528 1.00 91.69 83 LYS A N 1
ATOM 629 C CA . LYS A 1 83 ? -7.039 10.952 -3.167 1.00 91.69 83 LYS A CA 1
ATOM 630 C C . LYS A 1 83 ? -7.034 10.698 -1.662 1.00 91.69 83 LYS A C 1
ATOM 632 O O . LYS A 1 83 ? -5.977 10.539 -1.056 1.00 91.69 83 LYS A O 1
ATOM 637 N N . ARG A 1 84 ? -8.218 10.670 -1.053 1.00 92.88 84 ARG A N 1
ATOM 638 C CA . ARG A 1 84 ? -8.393 10.272 0.350 1.00 92.88 84 ARG A CA 1
ATOM 639 C C . ARG A 1 84 ? -8.639 8.779 0.361 1.00 92.88 84 ARG A C 1
ATOM 641 O O . ARG A 1 84 ? -9.620 8.326 -0.217 1.00 92.88 84 ARG A O 1
ATOM 648 N N . VAL A 1 85 ? -7.729 8.034 0.960 1.00 93.00 85 VAL A N 1
ATOM 649 C CA . VAL A 1 85 ? -7.722 6.578 0.886 1.00 93.00 85 VAL A CA 1
ATOM 650 C C . VAL A 1 85 ? -7.359 6.022 2.253 1.00 93.00 85 VAL A C 1
ATOM 652 O O . VAL A 1 85 ? -6.447 6.531 2.902 1.00 93.00 85 VAL A O 1
ATOM 655 N N . LEU A 1 86 ? -8.070 4.983 2.674 1.00 92.81 86 LEU A N 1
ATOM 656 C CA . LEU A 1 86 ? -7.645 4.081 3.738 1.00 92.81 86 LEU A CA 1
ATOM 657 C C . LEU A 1 86 ? -7.191 2.776 3.093 1.00 92.81 86 LEU A C 1
ATOM 659 O O . LEU A 1 86 ? -7.783 2.341 2.109 1.00 92.81 86 LEU A O 1
ATOM 663 N N . ALA A 1 87 ? -6.149 2.154 3.625 1.00 90.62 87 ALA A N 1
ATOM 664 C CA . ALA A 1 87 ? -5.648 0.890 3.109 1.00 90.62 87 ALA A CA 1
ATOM 665 C C . ALA A 1 87 ? -5.305 -0.054 4.259 1.00 90.62 87 ALA A C 1
ATOM 667 O O . ALA A 1 87 ? -4.884 0.376 5.332 1.00 90.62 87 ALA A O 1
ATOM 668 N N . SER A 1 88 ? -5.489 -1.337 3.993 1.00 88.12 88 SER A N 1
ATOM 669 C CA . SER A 1 88 ? -4.982 -2.464 4.772 1.00 88.12 88 SER A CA 1
ATOM 670 C C . SER A 1 88 ? -4.135 -3.337 3.844 1.00 88.12 88 SER A C 1
ATOM 672 O O . SER A 1 88 ? -3.988 -3.024 2.661 1.00 88.12 88 SER A O 1
ATOM 674 N N . GLU A 1 89 ? -3.615 -4.453 4.347 1.00 85.56 89 GLU A N 1
ATOM 675 C CA . GLU A 1 89 ? -2.907 -5.431 3.517 1.00 85.56 89 GLU A CA 1
ATOM 676 C C . GLU A 1 89 ? -3.763 -5.952 2.347 1.00 85.56 89 GLU A C 1
ATOM 678 O O . GLU A 1 89 ? -3.246 -6.219 1.265 1.00 85.56 89 GLU A O 1
ATOM 683 N N . ARG A 1 90 ? -5.082 -6.060 2.540 1.00 83.38 90 ARG A N 1
ATOM 684 C CA . ARG A 1 90 ? -5.969 -6.804 1.629 1.00 83.38 90 ARG A CA 1
ATOM 685 C C . ARG A 1 90 ? -6.898 -5.931 0.808 1.00 83.38 90 ARG A C 1
ATOM 687 O O . ARG A 1 90 ? -7.424 -6.371 -0.209 1.00 83.38 90 ARG A O 1
ATOM 694 N N . GLN A 1 91 ? -7.137 -4.707 1.263 1.00 86.38 91 GLN A N 1
ATOM 695 C CA . GLN A 1 91 ? -8.102 -3.817 0.635 1.00 86.38 91 GLN A CA 1
ATOM 696 C C . GLN A 1 91 ? -7.697 -2.354 0.733 1.00 86.38 91 GLN A C 1
ATOM 698 O O . GLN A 1 91 ? -7.076 -1.912 1.700 1.00 86.38 91 GLN A O 1
ATOM 703 N N . THR A 1 92 ? -8.119 -1.602 -0.277 1.00 90.44 92 THR A N 1
ATOM 704 C CA . THR A 1 92 ? -7.977 -0.152 -0.373 1.00 90.44 92 THR A CA 1
ATOM 705 C C . THR A 1 92 ? -9.367 0.461 -0.519 1.00 90.44 92 THR A C 1
ATOM 707 O O . THR A 1 92 ? -10.137 0.064 -1.391 1.00 90.44 92 THR A O 1
ATOM 710 N N . LEU A 1 93 ? -9.694 1.433 0.331 1.00 91.50 93 LEU A N 1
ATOM 711 C CA . LEU A 1 93 ? -10.980 2.117 0.376 1.00 91.50 93 LEU A CA 1
ATOM 712 C C . LEU A 1 93 ? -10.793 3.608 0.080 1.00 91.50 93 LEU A C 1
ATOM 714 O O . LEU A 1 93 ? -10.278 4.362 0.906 1.00 91.50 93 LEU A O 1
ATOM 718 N N . GLU A 1 94 ? -11.252 4.049 -1.090 1.00 92.81 94 GLU A N 1
ATOM 719 C CA . GLU A 1 94 ? -11.286 5.470 -1.444 1.00 92.81 94 GLU A CA 1
ATOM 720 C C . GLU A 1 94 ? -12.490 6.175 -0.786 1.00 92.81 94 GLU A C 1
ATOM 722 O O . GLU A 1 94 ? -13.623 5.688 -0.809 1.00 92.81 94 GLU A O 1
ATOM 727 N N . ILE A 1 95 ? -12.239 7.350 -0.207 1.00 92.12 95 ILE A N 1
ATOM 728 C CA . ILE A 1 95 ? -13.231 8.223 0.430 1.00 92.12 95 ILE A CA 1
ATOM 729 C C . ILE A 1 95 ? -13.362 9.496 -0.416 1.00 92.12 95 ILE A C 1
ATOM 731 O O . ILE A 1 95 ? -12.752 10.532 -0.134 1.00 92.12 95 ILE A O 1
ATOM 735 N N . ALA A 1 96 ? -14.151 9.422 -1.487 1.00 87.62 96 ALA A N 1
ATOM 736 C CA . ALA A 1 96 ? -14.471 10.576 -2.328 1.00 87.62 96 ALA A CA 1
ATOM 737 C C . ALA A 1 96 ? -15.443 11.553 -1.622 1.00 87.62 96 ALA A C 1
ATOM 739 O O . ALA A 1 96 ? -15.994 11.243 -0.570 1.00 87.62 96 ALA A O 1
ATOM 740 N N . LEU A 1 97 ? -15.612 12.780 -2.143 1.00 85.19 97 LEU A N 1
ATOM 741 C CA . LEU A 1 97 ? -16.561 13.753 -1.547 1.00 85.19 97 LEU A CA 1
ATOM 742 C C . LEU A 1 97 ? -18.023 13.362 -1.805 1.00 85.19 97 LEU A C 1
ATOM 744 O O . LEU A 1 97 ? -18.904 13.709 -1.029 1.00 85.19 97 LEU A O 1
ATOM 748 N N . ASP A 1 98 ? -18.248 12.646 -2.896 1.00 87.12 98 ASP A N 1
ATOM 749 C CA . ASP A 1 98 ? -19.512 12.107 -3.382 1.00 87.12 98 ASP A CA 1
ATOM 750 C C . ASP A 1 98 ? -19.643 10.597 -3.117 1.00 87.12 98 ASP A C 1
ATOM 752 O O . ASP A 1 98 ? -20.580 9.957 -3.594 1.00 87.12 98 ASP A O 1
ATOM 756 N N . ALA A 1 99 ? -18.715 10.013 -2.349 1.00 80.94 99 ALA A N 1
ATOM 757 C CA . ALA A 1 99 ? -18.791 8.610 -1.971 1.00 80.94 99 ALA A CA 1
ATOM 758 C C . ALA A 1 99 ? -20.031 8.341 -1.103 1.00 80.94 99 ALA A C 1
ATOM 760 O O . ALA A 1 99 ? -20.441 9.165 -0.285 1.00 80.94 99 ALA A O 1
ATOM 761 N N . GLY A 1 100 ? -20.600 7.142 -1.251 1.00 85.38 100 GLY A N 1
ATOM 762 C CA . GLY A 1 100 ? -21.674 6.669 -0.382 1.00 85.38 100 GLY A CA 1
ATOM 763 C C . GLY A 1 100 ? -21.247 6.579 1.087 1.00 85.38 100 GLY A C 1
ATOM 764 O O . GLY A 1 100 ? -20.057 6.542 1.410 1.00 85.38 100 GLY A O 1
ATOM 765 N N . PHE A 1 101 ? -22.238 6.503 1.976 1.00 88.88 101 PHE A N 1
ATOM 766 C CA . PHE A 1 101 ? -22.025 6.388 3.418 1.00 88.88 101 PHE A CA 1
ATOM 767 C C . PHE A 1 101 ? -21.123 5.193 3.766 1.00 88.88 101 PHE A C 1
ATOM 769 O O . PHE A 1 101 ? -21.338 4.082 3.277 1.00 88.88 101 PHE A O 1
ATOM 776 N N . LYS A 1 102 ? -20.114 5.426 4.613 1.00 91.75 102 LYS A N 1
ATOM 777 C CA . LYS A 1 102 ? -19.191 4.396 5.106 1.00 91.75 102 LYS A CA 1
ATOM 778 C C . LYS A 1 102 ? -19.438 4.160 6.588 1.00 91.75 102 LYS A C 1
ATOM 780 O O . LYS A 1 102 ? -19.469 5.106 7.370 1.00 91.75 102 LYS A O 1
ATOM 785 N N . VAL A 1 103 ? -19.606 2.896 6.961 1.00 95.00 103 VAL A N 1
ATOM 786 C CA . VAL A 1 103 ? -19.815 2.489 8.352 1.00 95.00 103 VAL A CA 1
ATOM 787 C C . VAL A 1 103 ? -18.458 2.276 9.017 1.00 95.00 103 VAL A C 1
ATOM 789 O O . VAL A 1 103 ? -17.646 1.492 8.519 1.00 95.00 103 VAL A O 1
ATOM 792 N N . VAL A 1 104 ? -18.243 2.954 10.146 1.00 96.88 104 VAL A N 1
ATOM 793 C CA . VAL A 1 104 ? -17.107 2.730 11.048 1.00 96.88 104 VAL A CA 1
ATOM 794 C C . VAL A 1 104 ? -17.591 1.884 12.224 1.00 96.88 104 VAL A C 1
ATOM 796 O O . VAL A 1 104 ? -18.457 2.314 12.984 1.00 96.88 104 VAL A O 1
ATOM 799 N N . GLY A 1 105 ? -17.077 0.664 12.352 1.00 97.38 105 GLY A N 1
ATOM 800 C CA . GLY A 1 105 ? -17.398 -0.234 13.455 1.00 97.38 105 GLY A CA 1
ATOM 801 C C . GLY A 1 105 ? -16.642 0.142 14.730 1.00 97.38 105 GLY A C 1
ATOM 802 O O . GLY A 1 105 ? -15.421 0.105 14.744 1.00 97.38 105 GLY A O 1
ATOM 803 N N . GLU A 1 106 ? -17.356 0.460 15.809 1.00 97.25 106 GLU A N 1
ATOM 804 C CA . GLU A 1 106 ? -16.797 0.951 17.086 1.00 97.25 106 GLU A CA 1
ATOM 805 C C . GLU A 1 106 ? -16.620 -0.125 18.178 1.00 97.25 106 GLU A C 1
ATOM 807 O O . GLU A 1 106 ? -16.310 0.162 19.339 1.00 97.25 106 GLU A O 1
ATOM 812 N N . ARG A 1 107 ? -16.916 -1.397 17.877 1.00 97.00 107 ARG A N 1
ATOM 813 C CA . ARG A 1 107 ? -17.058 -2.416 18.932 1.00 97.00 107 ARG A CA 1
ATOM 814 C C . ARG A 1 107 ? -15.729 -2.908 19.493 1.00 97.00 107 ARG A C 1
ATOM 816 O O . ARG A 1 107 ? -15.755 -3.456 20.599 1.00 97.00 107 ARG A O 1
ATOM 82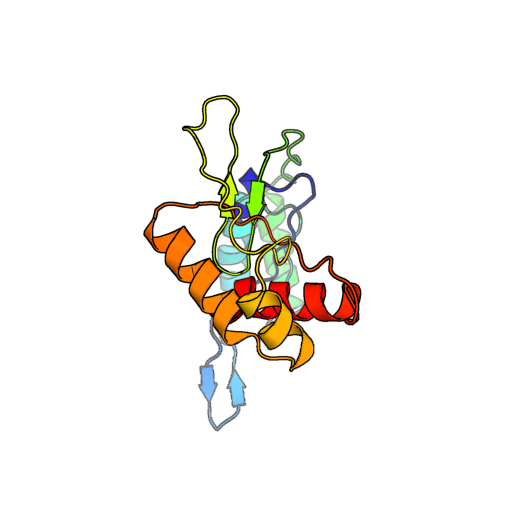3 N N . ILE A 1 108 ? -14.603 -2.688 18.823 1.00 96.81 108 ILE A N 1
ATOM 824 C CA . ILE A 1 108 ? -13.273 -3.053 19.325 1.00 96.81 108 ILE A CA 1
ATOM 825 C C . ILE A 1 108 ? -12.800 -1.951 20.284 1.00 96.81 108 ILE A C 1
ATOM 827 O O . ILE A 1 108 ? -11.976 -1.104 19.966 1.00 96.81 108 ILE A O 1
ATOM 831 N N . ASN A 1 109 ? -13.409 -1.927 21.469 1.00 97.31 109 ASN A N 1
ATOM 832 C CA . ASN A 1 109 ? -13.152 -0.926 22.501 1.00 97.31 109 ASN A CA 1
ATOM 833 C C . ASN A 1 109 ? -13.473 -1.520 23.886 1.00 97.31 109 ASN A C 1
ATOM 835 O O . ASN A 1 109 ? -14.639 -1.866 24.129 1.00 97.31 109 ASN A O 1
ATOM 839 N N . PRO A 1 110 ? -12.493 -1.659 24.800 1.00 96.69 110 PRO A N 1
ATOM 840 C CA . PRO A 1 110 ? -12.677 -2.273 26.112 1.00 96.69 110 PRO A CA 1
ATOM 841 C C . PRO A 1 110 ? -13.440 -1.398 27.111 1.00 96.69 110 PRO A C 1
ATOM 843 O O . PRO A 1 110 ? -13.843 -1.902 28.164 1.00 96.69 110 PRO A O 1
ATOM 846 N N . THR A 1 111 ? -13.684 -0.117 26.828 1.00 95.19 111 THR A N 1
ATOM 847 C CA . THR A 1 111 ? -14.392 0.795 27.739 1.00 95.19 111 THR A CA 1
ATOM 848 C C . THR A 1 111 ? -15.770 0.238 28.110 1.00 95.19 111 THR A C 1
ATOM 850 O O . THR A 1 111 ? -16.619 -0.011 27.258 1.00 95.19 111 THR A O 1
ATOM 853 N N . GLY A 1 112 ? -15.987 -0.027 29.403 1.00 92.38 112 GLY A N 1
ATOM 854 C CA . GLY A 1 112 ? -17.232 -0.613 29.920 1.00 92.38 112 GLY A CA 1
ATOM 855 C C . GLY A 1 112 ? -17.457 -2.106 29.613 1.00 92.38 112 GLY A C 1
ATOM 856 O O . GLY A 1 112 ? -18.434 -2.680 30.096 1.00 92.38 112 GLY A O 1
ATOM 857 N N . LYS A 1 113 ? -16.565 -2.782 28.872 1.00 95.81 113 LYS A N 1
ATOM 858 C CA . LYS A 1 113 ? -16.723 -4.190 28.460 1.00 95.81 113 LYS A CA 1
ATOM 859 C C . LYS A 1 113 ? -15.925 -5.143 29.347 1.00 95.81 113 LYS A C 1
ATOM 861 O O . LYS A 1 113 ? -14.849 -5.599 28.976 1.00 95.81 113 LYS A O 1
ATOM 866 N N . LYS A 1 114 ? -16.489 -5.510 30.504 1.00 96.12 114 LYS A N 1
ATOM 867 C CA . LYS A 1 114 ? -15.827 -6.369 31.514 1.00 96.12 114 LYS A CA 1
ATOM 868 C C . LYS A 1 114 ? -15.206 -7.656 30.949 1.00 96.12 114 LYS A C 1
ATOM 870 O O . LYS A 1 114 ? -14.109 -8.010 31.358 1.00 96.12 114 LYS A O 1
ATOM 875 N N . LYS A 1 115 ? -15.887 -8.336 30.014 1.00 96.06 115 LYS A N 1
ATOM 876 C CA . LYS A 1 115 ? -15.382 -9.574 29.391 1.00 96.06 115 LYS A CA 1
ATOM 877 C C . LYS A 1 115 ? -14.145 -9.326 28.523 1.00 96.06 115 LYS A C 1
ATOM 879 O O . LYS A 1 115 ? -13.137 -9.983 28.728 1.00 96.06 115 LYS A O 1
ATOM 884 N N . LEU A 1 116 ? -14.203 -8.331 27.632 1.00 96.12 116 LEU A N 1
ATOM 885 C CA . LEU A 1 116 ? -13.062 -7.951 26.792 1.00 96.12 116 LEU A CA 1
ATOM 886 C C . LEU A 1 116 ? -11.885 -7.474 27.652 1.00 96.12 116 LEU A C 1
ATOM 888 O O . LEU A 1 116 ? -10.758 -7.887 27.437 1.00 96.12 116 LEU A O 1
ATOM 892 N N . GLN A 1 117 ? -12.152 -6.676 28.689 1.00 96.69 117 GLN A N 1
ATOM 893 C CA . GLN A 1 117 ? -11.118 -6.245 29.632 1.00 96.69 117 GLN A CA 1
ATOM 894 C C . GLN A 1 117 ? -10.428 -7.410 30.357 1.00 96.69 117 GLN A C 1
ATOM 896 O O . GLN A 1 117 ? -9.249 -7.310 30.673 1.00 96.69 117 GLN A O 1
ATOM 901 N N . ALA A 1 118 ? -11.151 -8.481 30.693 1.00 95.94 118 ALA A N 1
ATOM 902 C CA . ALA A 1 118 ? -10.547 -9.664 31.304 1.00 95.94 118 ALA A CA 1
ATOM 903 C C . ALA A 1 118 ? -9.661 -10.409 30.295 1.00 95.94 118 ALA A C 1
ATOM 905 O O . ALA A 1 118 ? -8.488 -10.625 30.582 1.00 95.94 118 ALA A O 1
ATOM 906 N N . ALA A 1 119 ? -10.183 -10.676 29.093 1.00 95.44 119 ALA A N 1
ATOM 907 C CA . ALA A 1 119 ? -9.445 -11.337 28.017 1.00 95.44 119 ALA A CA 1
ATOM 908 C C . ALA A 1 119 ? -8.136 -10.602 27.671 1.00 95.44 119 ALA A C 1
ATOM 910 O O . ALA A 1 119 ? -7.069 -11.209 27.669 1.00 95.44 119 ALA A O 1
ATOM 911 N N . LEU A 1 120 ? -8.185 -9.276 27.496 1.00 95.62 120 LEU A N 1
ATOM 912 C CA . LEU A 1 120 ? -6.997 -8.474 27.181 1.00 95.62 120 LEU A CA 1
ATOM 913 C C . LEU A 1 120 ? -5.943 -8.501 28.302 1.00 95.62 120 LEU A C 1
ATOM 915 O O . LEU A 1 120 ? -4.751 -8.506 28.011 1.00 95.62 120 LEU A O 1
ATOM 919 N N . ARG A 1 121 ? -6.345 -8.558 29.583 1.00 94.94 121 ARG A N 1
ATOM 920 C CA . ARG A 1 121 ? -5.390 -8.713 30.703 1.00 94.94 121 ARG A CA 1
ATOM 921 C C . ARG A 1 121 ? -4.708 -10.077 30.707 1.00 94.94 121 ARG A C 1
ATOM 923 O O . ARG A 1 121 ? -3.572 -10.183 31.151 1.00 94.94 121 ARG A O 1
ATOM 930 N N . GLU A 1 122 ? -5.398 -11.098 30.216 1.00 94.44 122 GLU A N 1
ATOM 931 C CA . GLU A 1 122 ? -4.866 -12.451 30.040 1.00 94.44 122 GLU A CA 1
ATOM 932 C C . GLU A 1 122 ? -4.106 -12.610 28.709 1.00 94.44 122 GLU A C 1
ATOM 934 O O . GLU A 1 122 ? -3.607 -13.694 28.415 1.00 94.44 122 GLU A O 1
ATOM 939 N N . GLY A 1 123 ? -3.998 -11.543 27.904 1.00 90.31 123 GLY A N 1
ATOM 940 C CA . GLY A 1 123 ? -3.352 -11.565 26.590 1.00 90.31 123 GLY A CA 1
ATOM 941 C C . GLY A 1 123 ? -4.140 -12.322 25.516 1.00 90.31 123 GLY A C 1
ATOM 942 O O . GLY A 1 123 ? -3.580 -12.655 24.475 1.00 90.31 123 GLY A O 1
ATOM 943 N N . GLN A 1 124 ? -5.420 -12.609 25.761 1.00 93.06 124 GLN A N 1
ATOM 944 C CA . GLN A 1 124 ? -6.299 -13.314 24.832 1.00 93.06 124 GLN A CA 1
ATOM 945 C C . GLN A 1 124 ? -6.882 -12.338 23.808 1.00 93.06 124 GLN A C 1
ATOM 947 O O . GLN A 1 124 ? -7.597 -11.396 24.165 1.00 93.06 124 GLN A O 1
ATOM 952 N N . MET A 1 125 ? -6.607 -12.598 22.530 1.00 92.69 125 MET A N 1
ATOM 953 C CA . MET A 1 125 ? -6.975 -11.714 21.421 1.00 92.69 125 MET A CA 1
ATOM 954 C C . MET A 1 125 ? -8.139 -12.232 20.572 1.00 92.69 125 MET A C 1
ATOM 956 O O . MET A 1 125 ? -8.668 -11.471 19.765 1.00 92.69 125 MET A O 1
ATOM 960 N N . ASP A 1 126 ? -8.597 -13.468 20.785 1.00 94.12 126 ASP A N 1
ATOM 961 C CA . ASP A 1 126 ? -9.674 -14.093 19.997 1.00 94.12 126 ASP A CA 1
ATOM 962 C C . ASP A 1 126 ? -10.932 -13.214 19.953 1.00 94.12 126 ASP A C 1
ATOM 964 O O . ASP A 1 126 ? -11.507 -12.968 18.897 1.00 94.12 126 ASP A O 1
ATOM 968 N N . MET A 1 127 ? -11.292 -12.611 21.093 1.00 94.81 127 MET A N 1
ATOM 969 C CA . MET A 1 127 ? -12.432 -11.696 21.174 1.00 94.81 127 MET A CA 1
ATOM 970 C C . MET A 1 127 ? -12.274 -10.437 20.310 1.00 94.81 127 MET A C 1
ATOM 972 O O . MET A 1 127 ? -13.281 -9.855 19.910 1.00 94.81 127 MET A O 1
ATOM 976 N N . VAL A 1 128 ? -11.047 -9.968 20.067 1.00 95.94 128 VAL A N 1
ATOM 977 C CA . VAL A 1 128 ? -10.782 -8.820 19.187 1.00 95.94 128 VAL A CA 1
ATOM 978 C C . VAL A 1 128 ? -11.050 -9.214 17.739 1.00 95.94 128 VAL A C 1
ATOM 980 O O . VAL A 1 128 ? -11.758 -8.483 17.046 1.00 95.94 128 VAL A O 1
ATOM 983 N N . MET A 1 129 ? -10.563 -10.386 17.319 1.00 94.38 129 MET A N 1
ATOM 984 C CA . MET A 1 129 ? -10.800 -10.915 15.975 1.00 94.38 129 MET A CA 1
ATOM 985 C C . MET A 1 129 ? -12.289 -11.189 15.728 1.00 94.38 129 MET A C 1
ATOM 987 O O . MET A 1 129 ? -12.854 -10.692 14.756 1.00 94.38 129 MET A O 1
ATOM 991 N N . ASP A 1 130 ? -12.967 -11.865 16.659 1.00 95.06 130 ASP A N 1
ATOM 992 C CA . ASP A 1 130 ? -14.410 -12.123 16.572 1.00 95.06 130 ASP A CA 1
ATOM 993 C C . ASP A 1 130 ? -15.214 -10.822 16.415 1.00 95.06 130 ASP A C 1
ATOM 995 O O . ASP A 1 130 ? -16.186 -10.748 15.661 1.00 95.06 130 ASP A O 1
ATOM 999 N N . MET A 1 131 ? -14.817 -9.763 17.132 1.00 95.94 131 MET A N 1
ATOM 1000 C CA . MET A 1 131 ? -15.447 -8.448 17.010 1.00 95.94 131 MET A CA 1
ATOM 1001 C C . MET A 1 131 ? -15.144 -7.761 15.677 1.00 95.94 131 MET A C 1
ATOM 1003 O O . MET A 1 131 ? -15.993 -6.996 15.214 1.00 95.94 131 MET A O 1
ATOM 1007 N N . ALA A 1 132 ? -13.972 -7.979 15.081 1.00 94.94 132 ALA A N 1
ATOM 1008 C CA . ALA A 1 132 ? -13.634 -7.455 13.761 1.00 94.94 132 ALA A CA 1
ATOM 1009 C C . ALA A 1 132 ? -14.510 -8.109 12.684 1.00 94.94 132 ALA A C 1
ATOM 1011 O O . ALA A 1 132 ? -15.296 -7.411 12.038 1.00 94.94 132 ALA A O 1
ATOM 1012 N N . LEU A 1 133 ? -14.478 -9.443 12.601 1.00 93.81 133 LEU A N 1
ATOM 1013 C CA . LEU A 1 133 ? -15.246 -10.232 11.632 1.00 93.81 133 LEU A CA 1
ATOM 1014 C C . LEU A 1 133 ? -16.750 -9.954 11.740 1.00 93.81 133 LEU A C 1
ATOM 1016 O O . LEU A 1 133 ? -17.405 -9.614 10.757 1.00 93.81 133 LEU A O 1
ATOM 1020 N N . ALA A 1 134 ? -17.302 -9.971 12.957 1.00 96.44 134 ALA A N 1
ATOM 1021 C CA . ALA A 1 134 ? -18.730 -9.734 13.162 1.00 96.44 134 ALA A CA 1
ATOM 1022 C C . ALA A 1 134 ? -19.185 -8.307 12.800 1.00 96.44 134 ALA A C 1
ATOM 1024 O O . ALA A 1 134 ? -20.387 -8.066 12.648 1.00 96.44 134 ALA A O 1
ATOM 1025 N N . GLN A 1 135 ? -18.274 -7.330 12.753 1.00 97.00 135 GLN A N 1
ATOM 1026 C CA . GLN A 1 135 ? -18.585 -5.976 12.289 1.00 97.00 135 GLN A CA 1
ATOM 1027 C C . GLN A 1 135 ? -18.491 -5.872 10.770 1.00 97.00 135 GLN A C 1
ATOM 1029 O O . GLN A 1 135 ? -19.360 -5.241 10.165 1.00 97.00 135 GLN A O 1
ATOM 1034 N N . GLU A 1 136 ? -17.500 -6.518 10.160 1.00 93.56 136 GLU A N 1
ATOM 1035 C CA . GLU A 1 136 ? -17.361 -6.607 8.706 1.00 93.56 136 GLU A CA 1
ATOM 1036 C C . GLU A 1 136 ? -18.565 -7.313 8.068 1.00 93.56 136 GLU A C 1
ATOM 1038 O O . GLU A 1 136 ? -19.191 -6.760 7.164 1.00 93.56 136 GLU A O 1
ATOM 1043 N N . GLU A 1 137 ? -19.005 -8.448 8.625 1.00 95.62 137 GLU A N 1
ATOM 1044 C CA . GLU A 1 137 ? -20.226 -9.158 8.203 1.00 95.62 137 GLU A CA 1
ATOM 1045 C C . GLU A 1 137 ? -21.487 -8.279 8.271 1.00 95.62 137 GLU A C 1
ATOM 1047 O O . GLU A 1 137 ? -22.454 -8.486 7.536 1.00 95.62 137 GLU A O 1
ATOM 1052 N N . LYS A 1 138 ? -21.487 -7.270 9.151 1.00 96.81 138 LYS A N 1
ATOM 1053 C CA . LYS A 1 138 ? -22.579 -6.294 9.307 1.00 96.81 138 LYS A CA 1
ATOM 1054 C C . LYS A 1 138 ? -22.407 -5.048 8.437 1.00 96.81 138 LYS A C 1
ATOM 1056 O O . LYS A 1 138 ? -23.198 -4.114 8.559 1.00 96.81 138 LYS A O 1
ATOM 1061 N N . GLY A 1 139 ? -21.405 -5.030 7.563 1.00 94.50 139 GLY A N 1
ATOM 1062 C CA . GLY A 1 139 ? -21.162 -3.967 6.594 1.00 94.50 139 GLY A CA 1
ATOM 1063 C C . GLY A 1 139 ? -20.260 -2.836 7.088 1.00 94.50 139 GLY A C 1
ATOM 1064 O O . GLY A 1 139 ? -20.217 -1.787 6.441 1.00 94.50 139 GLY A O 1
ATOM 1065 N N . ALA A 1 140 ? -19.543 -3.005 8.207 1.00 95.56 140 ALA A N 1
ATOM 1066 C CA . ALA A 1 140 ? -18.492 -2.061 8.580 1.00 95.56 140 ALA A CA 1
ATOM 1067 C C . ALA A 1 140 ? -17.371 -2.101 7.532 1.00 95.56 140 ALA A C 1
ATOM 1069 O O . ALA A 1 140 ? -16.776 -3.144 7.295 1.00 95.56 140 ALA A O 1
ATOM 1070 N N . SER A 1 141 ? -17.090 -0.962 6.896 1.00 93.44 141 SER A N 1
ATOM 1071 C CA . SER A 1 141 ? -15.995 -0.837 5.916 1.00 93.44 141 SER A CA 1
ATOM 1072 C C . SER A 1 141 ? -14.695 -0.348 6.556 1.00 93.44 141 SER A C 1
ATOM 1074 O O . SER A 1 141 ? -13.644 -0.352 5.926 1.00 93.44 141 SER A O 1
ATOM 1076 N N . ILE A 1 142 ? -14.791 0.166 7.781 1.00 95.00 142 ILE A N 1
ATOM 1077 C CA . ILE A 1 142 ? -13.694 0.695 8.585 1.00 95.00 142 ILE A CA 1
ATOM 1078 C C . ILE A 1 142 ? -13.934 0.197 10.009 1.00 95.00 142 ILE A C 1
ATOM 1080 O O . ILE A 1 142 ? -15.081 0.147 10.454 1.00 95.00 142 ILE A O 1
ATOM 1084 N N . LEU A 1 143 ? -12.873 -0.145 10.732 1.00 95.56 143 LEU A N 1
ATOM 1085 C CA . LEU A 1 143 ? -12.947 -0.518 12.140 1.00 95.56 143 LEU A CA 1
ATOM 1086 C C . LEU A 1 143 ? -12.208 0.525 12.977 1.00 95.56 143 LEU A C 1
ATOM 1088 O O . LEU A 1 143 ? -11.048 0.831 12.712 1.00 95.56 143 LEU A O 1
ATOM 1092 N N . ASP A 1 144 ? -12.894 1.067 13.976 1.00 96.81 144 ASP A N 1
ATOM 1093 C CA . ASP A 1 144 ? -12.275 1.815 15.063 1.00 96.81 144 ASP A CA 1
ATOM 1094 C C . ASP A 1 144 ? -11.745 0.818 16.099 1.00 96.81 144 ASP A C 1
ATOM 1096 O O . ASP A 1 144 ? -12.449 -0.111 16.512 1.00 96.81 144 ASP A O 1
ATOM 1100 N N . VAL A 1 145 ? -10.481 0.993 16.481 1.00 96.19 145 VAL A N 1
ATOM 1101 C CA . VAL A 1 145 ? -9.766 0.101 17.396 1.00 96.19 145 VAL A CA 1
ATOM 1102 C C . VAL A 1 145 ? -9.216 0.927 18.547 1.00 96.19 145 VAL A C 1
ATOM 1104 O O . VAL A 1 145 ? -8.384 1.812 18.362 1.00 96.19 145 VAL A O 1
ATOM 1107 N N . ASN A 1 146 ? -9.656 0.591 19.754 1.00 96.25 146 ASN A N 1
ATOM 1108 C CA . ASN A 1 146 ? -9.194 1.180 20.998 1.00 96.25 146 ASN A CA 1
ATOM 1109 C C . ASN A 1 146 ? -8.755 0.063 21.950 1.00 96.25 146 ASN A C 1
ATOM 1111 O O . ASN A 1 146 ? -9.507 -0.885 22.167 1.00 96.25 146 ASN A O 1
ATOM 1115 N N . MET A 1 147 ? -7.569 0.199 22.548 1.00 96.06 147 MET A N 1
ATOM 1116 C CA . MET A 1 147 ? -7.059 -0.703 23.592 1.00 96.06 147 MET A CA 1
ATOM 1117 C C . MET A 1 147 ? -6.771 0.034 24.907 1.00 96.06 147 MET A C 1
ATOM 1119 O O . MET A 1 147 ? -6.040 -0.459 25.759 1.00 96.06 147 MET A O 1
ATOM 1123 N N . GLY A 1 148 ? -7.361 1.211 25.105 1.00 94.62 148 GLY A N 1
ATOM 1124 C CA . GLY A 1 148 ? -7.168 2.017 26.303 1.00 94.62 148 GLY A CA 1
ATOM 1125 C C . GLY A 1 148 ? -7.905 1.427 27.502 1.00 94.62 148 GLY A C 1
ATOM 1126 O O . GLY A 1 148 ? -9.135 1.475 27.585 1.00 94.62 148 GLY A O 1
ATOM 1127 N N . MET A 1 149 ? -7.162 0.876 28.464 1.00 93.62 149 MET A N 1
ATOM 1128 C CA . MET A 1 149 ? -7.707 0.438 29.750 1.00 93.62 149 MET A CA 1
ATOM 1129 C C . MET A 1 149 ? -6.632 0.285 30.831 1.00 93.62 149 MET A C 1
ATOM 1131 O O . MET A 1 149 ? -5.461 0.048 30.559 1.00 93.62 149 MET A O 1
ATOM 1135 N N . ASN A 1 150 ? -7.056 0.349 32.095 1.00 92.56 150 ASN A N 1
ATOM 1136 C CA . ASN A 1 150 ? -6.157 0.147 33.229 1.00 92.56 150 ASN A CA 1
ATOM 1137 C C . ASN A 1 150 ? -5.699 -1.317 33.346 1.00 92.56 150 ASN A C 1
ATOM 1139 O O . ASN A 1 150 ? -6.526 -2.242 33.366 1.00 92.56 150 ASN A O 1
ATOM 1143 N N . GLY A 1 151 ? -4.393 -1.493 33.560 1.00 91.12 151 GLY A N 1
ATOM 1144 C CA . GLY A 1 151 ? -3.773 -2.778 33.892 1.00 91.12 151 GLY A CA 1
ATOM 1145 C C . GLY A 1 151 ? -3.217 -3.561 32.702 1.00 91.12 151 GLY A C 1
ATOM 1146 O O . GLY A 1 151 ? -3.027 -4.763 32.848 1.00 91.12 151 GLY A O 1
ATOM 1147 N N . ILE A 1 152 ? -2.979 -2.911 31.559 1.00 93.38 152 ILE A N 1
ATOM 1148 C CA . ILE A 1 152 ? -2.276 -3.483 30.400 1.00 93.38 152 ILE A CA 1
ATOM 1149 C C . ILE A 1 152 ? -1.265 -2.475 29.834 1.00 93.38 152 ILE A C 1
ATOM 1151 O O . ILE A 1 152 ? -1.364 -1.279 30.117 1.00 93.38 152 ILE A O 1
ATOM 1155 N N . ASP A 1 153 ? -0.325 -2.946 29.012 1.00 95.06 153 ASP A N 1
ATOM 1156 C CA . ASP A 1 153 ? 0.455 -2.079 28.124 1.00 95.06 153 ASP A CA 1
ATOM 1157 C C . ASP A 1 153 ? -0.388 -1.755 26.880 1.00 95.06 153 ASP A C 1
ATOM 1159 O O . ASP A 1 153 ? -0.561 -2.585 25.986 1.00 95.06 153 ASP A O 1
ATOM 1163 N N . GLU A 1 154 ? -0.952 -0.546 26.841 1.00 94.44 154 GLU A N 1
ATOM 1164 C CA . GLU A 1 154 ? -1.810 -0.092 25.741 1.00 94.44 154 GLU A CA 1
ATOM 1165 C C . GLU A 1 154 ? -1.073 -0.079 24.397 1.00 94.44 154 GLU A C 1
ATOM 1167 O O . GLU A 1 154 ? -1.655 -0.441 23.375 1.00 94.44 154 GLU A O 1
ATOM 1172 N N . LYS A 1 155 ? 0.213 0.292 24.376 1.00 95.12 155 LYS A N 1
ATOM 1173 C CA . LYS A 1 155 ? 0.988 0.357 23.133 1.00 95.12 155 LYS A CA 1
ATOM 1174 C C . LYS A 1 155 ? 1.213 -1.043 22.577 1.00 95.12 155 LYS A C 1
ATOM 1176 O O . LYS A 1 155 ? 0.993 -1.267 21.388 1.00 95.12 155 LYS A O 1
ATOM 1181 N N . GLU A 1 156 ? 1.660 -1.967 23.422 1.00 95.38 156 GLU A N 1
ATOM 1182 C CA . GLU A 1 156 ? 1.858 -3.361 23.025 1.00 95.38 156 GLU A CA 1
ATOM 1183 C C . GLU A 1 156 ? 0.541 -3.981 22.544 1.00 95.38 156 GLU A C 1
ATOM 1185 O O . GLU A 1 156 ? 0.501 -4.630 21.497 1.00 95.38 156 GLU A O 1
ATOM 1190 N N . MET A 1 157 ? -0.556 -3.720 23.261 1.00 95.12 157 MET A N 1
ATOM 1191 C CA . MET A 1 157 ? -1.868 -4.251 22.907 1.00 95.12 157 MET A CA 1
ATOM 1192 C C . MET A 1 157 ? -2.396 -3.675 21.591 1.00 95.12 157 MET A C 1
ATOM 1194 O O . MET A 1 157 ? -2.957 -4.416 20.784 1.00 95.12 157 MET A O 1
ATOM 1198 N N . MET A 1 158 ? -2.193 -2.379 21.332 1.00 95.56 158 MET A N 1
ATOM 1199 C CA . MET A 1 158 ? -2.546 -1.764 20.050 1.00 95.56 158 MET A CA 1
ATOM 1200 C C . MET A 1 158 ? -1.787 -2.404 18.885 1.00 95.56 158 MET A C 1
ATOM 1202 O O . MET A 1 158 ? -2.404 -2.693 17.864 1.00 95.56 158 MET A O 1
ATOM 1206 N N . LEU A 1 159 ? -0.482 -2.670 19.030 1.00 94.50 159 LEU A N 1
ATOM 1207 C CA . LEU A 1 159 ? 0.312 -3.320 17.979 1.00 94.50 159 LEU A CA 1
ATOM 1208 C C . LEU A 1 159 ? -0.209 -4.729 17.666 1.00 94.50 159 LEU A C 1
ATOM 1210 O O . LEU A 1 159 ? -0.487 -5.019 16.506 1.00 94.50 159 LEU A O 1
ATOM 1214 N N . LYS A 1 160 ? -0.430 -5.551 18.701 1.00 93.69 160 LYS A N 1
ATOM 1215 C CA . LYS A 1 160 ? -1.011 -6.899 18.560 1.00 93.69 160 LYS A CA 1
ATOM 1216 C C . LYS A 1 160 ? -2.399 -6.868 17.924 1.00 93.69 160 LYS A C 1
ATOM 1218 O O . LYS A 1 160 ? -2.721 -7.692 17.078 1.00 93.69 160 LYS A O 1
ATOM 1223 N N . SER A 1 161 ? -3.227 -5.905 18.324 1.00 94.12 161 SER A N 1
ATOM 1224 C CA . SER A 1 161 ? -4.581 -5.754 17.784 1.00 94.12 161 SER A CA 1
ATOM 1225 C C . SER A 1 161 ? -4.563 -5.386 16.305 1.00 94.12 161 SER A C 1
ATOM 1227 O O . SER A 1 161 ? -5.348 -5.932 15.539 1.00 94.12 161 SER A O 1
ATOM 1229 N N . ILE A 1 162 ? -3.673 -4.475 15.896 1.00 92.06 162 ILE A N 1
ATOM 1230 C CA . ILE A 1 162 ? -3.526 -4.089 14.488 1.00 92.06 162 ILE A CA 1
ATOM 1231 C C . ILE A 1 162 ? -3.028 -5.277 13.666 1.00 92.06 162 ILE A C 1
ATOM 1233 O O . ILE A 1 162 ? -3.602 -5.534 12.616 1.00 92.06 162 ILE A O 1
ATOM 1237 N N . GLU A 1 163 ? -2.009 -6.002 14.134 1.00 90.69 163 GLU A N 1
ATOM 1238 C CA . GLU A 1 163 ? -1.481 -7.198 13.462 1.00 90.69 163 GLU A CA 1
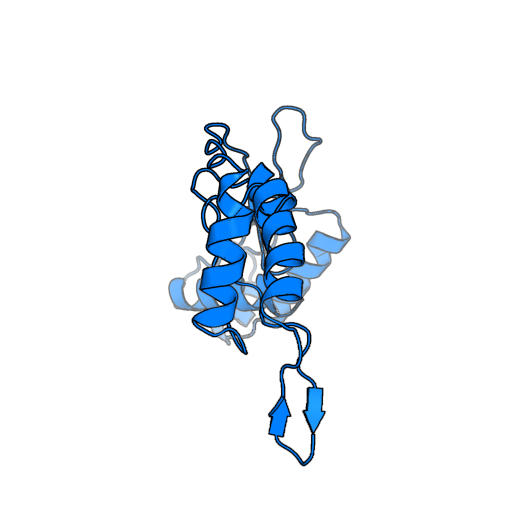ATOM 1239 C C . GLU A 1 163 ? -2.597 -8.210 13.178 1.00 90.69 163 GLU A C 1
ATOM 1241 O O . GLU A 1 163 ? -2.884 -8.495 12.020 1.00 90.69 163 GLU A O 1
ATOM 1246 N N . ILE A 1 164 ? -3.335 -8.616 14.211 1.00 89.56 164 ILE A N 1
ATOM 1247 C CA . ILE A 1 164 ? -4.424 -9.592 14.094 1.00 89.56 164 ILE A CA 1
ATOM 1248 C C . ILE A 1 164 ? -5.540 -9.086 13.168 1.00 89.56 164 ILE A C 1
ATOM 1250 O O . ILE A 1 164 ? -5.955 -9.791 12.255 1.00 89.56 164 ILE A O 1
ATOM 1254 N N . VAL A 1 165 ? -6.013 -7.847 13.349 1.00 89.62 165 VAL A N 1
ATOM 1255 C CA . VAL A 1 165 ? -7.133 -7.299 12.556 1.00 89.62 165 VAL A CA 1
ATOM 1256 C C . VAL A 1 165 ? -6.749 -7.050 11.088 1.00 89.62 165 VAL A C 1
ATOM 1258 O O . VAL A 1 165 ? -7.631 -7.000 10.233 1.00 89.62 165 VAL A O 1
ATOM 1261 N N . THR A 1 166 ? -5.459 -6.884 10.769 1.00 83.62 166 THR A N 1
ATOM 1262 C CA . THR A 1 166 ? -5.005 -6.581 9.398 1.00 83.62 166 THR A CA 1
ATOM 1263 C C . THR A 1 166 ? -4.401 -7.766 8.645 1.00 83.62 166 THR A C 1
ATOM 1265 O O . THR A 1 166 ? -4.524 -7.778 7.420 1.00 83.62 166 THR A O 1
ATOM 1268 N N . GLN A 1 167 ? -3.797 -8.740 9.338 1.00 70.81 167 GLN A N 1
ATOM 1269 C CA . GLN A 1 167 ? -3.025 -9.837 8.732 1.00 70.81 167 GLN A CA 1
ATOM 1270 C C . GLN A 1 167 ? -3.710 -11.209 8.806 1.00 70.81 167 GLN A C 1
ATOM 1272 O O . GLN A 1 167 ? -3.498 -12.018 7.902 1.00 70.81 167 GLN A O 1
ATOM 1277 N N . ASP A 1 168 ? -4.558 -11.465 9.813 1.00 59.06 168 ASP A N 1
ATOM 1278 C CA . ASP A 1 168 ? -5.029 -12.824 10.158 1.00 59.06 168 ASP A CA 1
ATOM 1279 C C . ASP A 1 168 ? -6.518 -13.104 9.862 1.00 59.06 168 ASP A C 1
ATOM 1281 O O . ASP A 1 168 ? -7.010 -14.190 10.167 1.00 59.06 168 ASP A O 1
ATOM 1285 N N . GLY A 1 169 ? -7.263 -12.149 9.290 1.00 49.66 169 GLY A N 1
ATOM 1286 C CA . GLY A 1 169 ? -8.694 -12.329 8.959 1.00 49.66 169 GLY A CA 1
ATOM 1287 C C . GLY A 1 169 ? -8.989 -13.224 7.756 1.00 49.66 169 GLY A C 1
ATOM 1288 O O . GLY A 1 169 ? -8.066 -13.424 6.938 1.00 49.66 169 GLY A O 1
#

Radius of gyration: 23.85 Å; chains: 1; bounding box: 47×45×62 Å

Secondary structure (DSSP, 8-state):
-HHHHHH-SS--EE---SSSPEEETTEEE----HHHHHHHHHHHHHTT-SEE---TT--HHHHHHHHHHHTT-PPPPPP-PPP-EEE-SS-EEE--SSPPP--EEEEE--TT-HHHHHHHHTT--HHHHHHHHHHHTTT-SEEEE----TTS-HHHHHHHHHHHHHH--

Foldseek 3Di:
DLVCQVAFQDAAEEAEELDDWDQDPNDTDRDRDLQNLLVVQVVVLVSQHQHYHHDHPDDPSNVVSNVVSCVVGDRHDRDPDHWDWDDFPPDIDTDDPPDDDAAEAEPQECVVPPVVVVCVLVVHCVVLLVSLVVVVVVRHPHYDHAPDDPRDDRVVSVVVSSCCSRPPD